Protein AF-A0A3B9TXI1-F1 (afdb_monomer_lite)

Secondary structure (DSSP, 8-state):
--GGGG-BHHHHHHHHHHHHHHHHHHHHHHHHHHTTSSSSBTTBSS--HHHHHHHHHHHHHTTT-TTTTTT-HHHHHHHHHHHTSHHHHHHHHHSPEEE-TBT--EEEETTEEEESSPPP-

Radius of gyration: 15.9 Å; chains: 1; bounding box: 43×33×34 Å

Sequence (121 aa):
A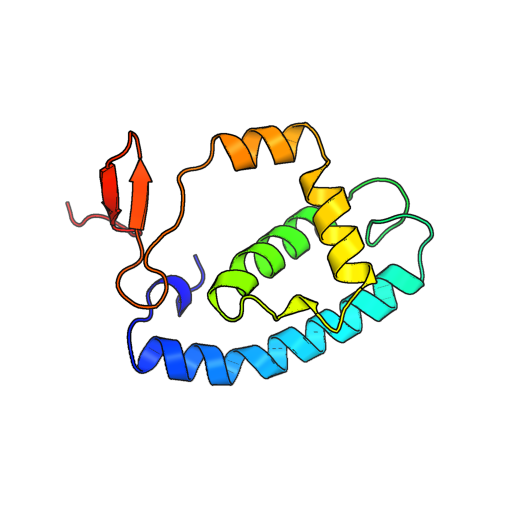TAQGFHTGDQFAASREACLPVLHARFADFELLLARHGGPFFLGSDPCYCDFGAFHHIDLAHFMDEAILEDYPRLRDFMAAMHGLPGLATYLAERPELTGVGVGPKLVIDGRPVPTGIMAD

Foldseek 3Di:
DPPLQAAADPRVVVVLVVCLVVVLVVLVVQLVQLVVEDPLESNYNDDDPVLVVVLVVVVVCCLSPVCSCVVRVSVVSNNVVQCPDPVSVVCVVPFFDWDQGRHFTFTQDPNDTHGPDDDDD

pLDDT: mean 89.91, std 11.96, range [40.44, 98.44]

Structure (mmCIF, N/CA/C/O backbone):
data_AF-A0A3B9TXI1-F1
#
_entry.id   AF-A0A3B9TXI1-F1
#
loop_
_atom_site.group_PDB
_atom_site.id
_atom_site.type_symbol
_atom_site.label_atom_id
_atom_site.label_alt_id
_atom_site.label_comp_id
_atom_site.label_asym_id
_atom_site.label_entity_id
_atom_site.label_seq_id
_atom_site.pdbx_PDB_ins_code
_atom_site.Cartn_x
_atom_site.Cartn_y
_atom_site.Cartn_z
_atom_site.occupancy
_atom_site.B_iso_or_equiv
_atom_site.auth_seq_id
_atom_site.auth_comp_id
_atom_site.auth_asym_id
_atom_site.auth_atom_id
_atom_site.pdbx_PDB_model_num
ATOM 1 N N . ALA A 1 1 ? 16.330 -3.277 -0.008 1.00 40.44 1 ALA A N 1
ATOM 2 C CA . ALA A 1 1 ? 15.695 -3.930 -1.167 1.00 40.44 1 ALA A CA 1
ATOM 3 C C . ALA A 1 1 ? 15.711 -5.431 -0.929 1.00 40.44 1 ALA A C 1
ATOM 5 O O . ALA A 1 1 ? 16.783 -5.977 -0.696 1.00 40.44 1 ALA A O 1
ATOM 6 N N . THR A 1 2 ? 14.553 -6.088 -0.897 1.00 44.47 2 THR A N 1
ATOM 7 C CA . THR A 1 2 ? 14.496 -7.555 -0.921 1.00 44.47 2 THR A CA 1
ATOM 8 C C . THR A 1 2 ? 14.948 -8.038 -2.303 1.00 44.47 2 THR A C 1
ATOM 10 O O . THR A 1 2 ? 14.675 -7.385 -3.309 1.00 44.47 2 THR A O 1
ATOM 13 N N . ALA A 1 3 ? 15.673 -9.158 -2.367 1.00 52.03 3 ALA A N 1
ATOM 14 C CA . ALA A 1 3 ? 16.305 -9.656 -3.597 1.00 52.03 3 ALA A CA 1
ATOM 15 C C . ALA A 1 3 ? 15.320 -9.877 -4.768 1.00 52.03 3 ALA A C 1
ATOM 17 O O . ALA A 1 3 ? 15.702 -9.785 -5.930 1.00 52.03 3 ALA A O 1
ATOM 18 N N . GLN A 1 4 ? 14.037 -10.080 -4.459 1.00 55.25 4 GLN A N 1
ATOM 19 C CA . GLN A 1 4 ? 12.963 -10.302 -5.431 1.00 55.25 4 GLN A CA 1
ATOM 20 C C . GLN A 1 4 ? 12.699 -9.115 -6.356 1.00 55.25 4 GLN A C 1
ATOM 22 O O . GLN A 1 4 ? 12.265 -9.329 -7.484 1.00 55.25 4 GLN A O 1
ATOM 27 N N . GLY A 1 5 ? 12.996 -7.884 -5.923 1.00 59.94 5 GLY A N 1
ATOM 28 C CA . GLY A 1 5 ? 12.777 -6.691 -6.744 1.00 59.94 5 GLY A CA 1
ATOM 29 C C . GLY A 1 5 ? 13.570 -6.687 -8.054 1.00 59.94 5 GLY A C 1
ATOM 30 O O . GLY A 1 5 ? 13.198 -5.960 -8.965 1.00 59.94 5 GLY A O 1
ATOM 31 N N . PHE A 1 6 ? 14.620 -7.512 -8.160 1.00 65.56 6 PHE A N 1
ATOM 32 C CA . PHE A 1 6 ? 15.503 -7.623 -9.326 1.00 65.56 6 PHE A CA 1
ATOM 33 C C . PHE A 1 6 ? 15.243 -8.862 -10.187 1.00 65.56 6 PHE A C 1
ATOM 35 O O . PHE A 1 6 ? 15.880 -9.016 -11.228 1.00 65.56 6 PHE A O 1
ATOM 42 N N . HIS A 1 7 ? 14.352 -9.764 -9.765 1.00 81.06 7 HIS A N 1
ATOM 43 C CA . HIS A 1 7 ? 14.032 -10.944 -10.559 1.00 81.06 7 HIS A CA 1
ATOM 44 C C . HIS A 1 7 ? 13.255 -10.539 -11.813 1.00 81.06 7 HIS A C 1
ATOM 46 O O . HIS A 1 7 ? 12.397 -9.654 -11.775 1.00 81.06 7 HIS A O 1
ATOM 52 N N . THR A 1 8 ? 13.548 -11.207 -12.925 1.00 84.06 8 THR A N 1
ATOM 53 C CA . THR A 1 8 ? 12.917 -10.953 -14.222 1.00 84.06 8 THR A CA 1
ATOM 54 C C . THR A 1 8 ? 12.491 -12.262 -14.881 1.00 84.06 8 THR A C 1
ATOM 56 O O . THR A 1 8 ? 13.015 -13.331 -14.550 1.00 84.06 8 THR A O 1
ATOM 59 N N . GLY A 1 9 ? 11.508 -12.197 -15.784 1.00 88.94 9 GLY A N 1
ATOM 60 C CA . GLY A 1 9 ? 11.022 -13.358 -16.540 1.00 88.94 9 GLY A CA 1
ATOM 61 C C . GLY A 1 9 ? 10.626 -14.534 -15.638 1.00 88.94 9 GLY A C 1
ATOM 62 O O . GLY A 1 9 ? 9.920 -14.355 -14.645 1.00 88.94 9 GLY A O 1
ATOM 63 N N . ASP A 1 10 ? 11.121 -15.732 -15.949 1.00 89.75 10 ASP A N 1
ATOM 64 C CA . ASP A 1 10 ? 10.782 -16.968 -15.227 1.00 89.75 10 ASP A CA 1
ATOM 65 C C . ASP A 1 10 ? 11.138 -16.920 -13.733 1.00 89.75 10 ASP A C 1
ATOM 67 O O . ASP A 1 10 ? 10.406 -17.455 -12.901 1.00 89.75 10 ASP A O 1
ATOM 71 N N . GLN A 1 11 ? 12.225 -16.235 -13.356 1.00 87.25 11 GLN A N 1
ATOM 72 C CA . GLN A 1 11 ? 12.597 -16.091 -11.943 1.00 87.25 11 GLN A CA 1
ATOM 73 C C . GLN A 1 11 ? 11.596 -15.222 -11.183 1.00 87.25 11 GLN A C 1
ATOM 75 O O . GLN A 1 11 ? 11.280 -15.504 -10.023 1.00 87.25 11 GLN A O 1
ATOM 80 N N . PHE A 1 12 ? 11.087 -14.173 -11.834 1.00 89.06 12 PHE A N 1
ATOM 81 C CA . PHE A 1 12 ? 10.033 -13.343 -11.267 1.00 89.06 12 PHE A CA 1
ATOM 82 C C . PHE A 1 12 ? 8.740 -14.140 -11.124 1.00 89.06 12 PHE A C 1
ATOM 84 O O . PHE A 1 12 ? 8.153 -14.136 -10.046 1.00 89.06 12 PHE A O 1
ATOM 91 N N . ALA A 1 13 ? 8.343 -14.883 -12.162 1.00 89.50 13 ALA A N 1
ATOM 92 C CA . ALA A 1 13 ? 7.147 -15.719 -12.136 1.00 89.50 13 ALA A CA 1
ATOM 93 C C . ALA A 1 13 ? 7.197 -16.761 -11.004 1.00 89.50 13 ALA A C 1
ATOM 95 O O . ALA A 1 13 ? 6.266 -16.841 -10.204 1.00 89.50 13 ALA A O 1
ATOM 96 N N . ALA A 1 14 ? 8.314 -17.479 -10.861 1.00 91.38 14 ALA A N 1
ATOM 97 C CA . ALA A 1 14 ? 8.501 -18.456 -9.789 1.00 91.38 14 ALA A CA 1
ATOM 98 C C . ALA A 1 14 ? 8.513 -17.805 -8.394 1.00 91.38 14 ALA A C 1
ATOM 100 O O . ALA A 1 14 ? 7.931 -18.330 -7.446 1.00 91.38 14 ALA A O 1
ATOM 101 N N . SER A 1 15 ? 9.143 -16.632 -8.259 1.00 88.31 15 SER A N 1
ATOM 102 C CA . SER A 1 15 ? 9.143 -15.883 -6.994 1.00 88.31 15 SER A CA 1
ATOM 103 C C . SER A 1 15 ? 7.748 -15.395 -6.626 1.00 88.31 15 SER A C 1
ATOM 105 O O . SER A 1 15 ? 7.357 -15.479 -5.466 1.00 88.31 15 SER A O 1
ATOM 107 N N . ARG A 1 16 ? 6.990 -14.913 -7.615 1.00 91.06 16 ARG A N 1
ATOM 108 C CA . ARG A 1 16 ? 5.593 -14.514 -7.467 1.00 91.06 16 ARG A CA 1
ATOM 109 C C . ARG A 1 16 ? 4.750 -15.687 -6.984 1.00 91.06 16 ARG A C 1
ATOM 111 O O . ARG A 1 16 ? 4.090 -15.561 -5.958 1.00 91.06 16 ARG A O 1
ATOM 118 N N . GLU A 1 17 ? 4.824 -16.826 -7.666 1.00 92.94 17 GLU A N 1
ATOM 119 C CA . GLU A 1 17 ? 4.080 -18.039 -7.309 1.00 92.94 17 GLU A CA 1
ATOM 120 C C . GLU A 1 17 ? 4.409 -18.528 -5.891 1.00 92.94 17 GLU A C 1
ATOM 122 O O . GLU A 1 17 ? 3.506 -18.845 -5.121 1.00 92.94 17 GLU A O 1
ATOM 127 N N . ALA A 1 18 ? 5.686 -18.511 -5.502 1.00 92.25 18 ALA A N 1
ATOM 128 C CA . ALA A 1 18 ? 6.106 -18.922 -4.164 1.00 92.25 18 ALA A CA 1
ATOM 129 C C . ALA A 1 18 ? 5.671 -17.938 -3.061 1.00 92.25 18 ALA A C 1
ATOM 131 O O . ALA A 1 18 ? 5.378 -18.348 -1.936 1.00 92.25 18 ALA A O 1
ATOM 132 N N . CYS A 1 19 ? 5.646 -16.636 -3.355 1.00 90.94 19 CYS A N 1
ATOM 133 C CA . CYS A 1 19 ? 5.337 -15.603 -2.367 1.00 90.94 19 CYS A CA 1
ATOM 134 C C . CYS A 1 19 ? 3.845 -15.370 -2.159 1.00 90.94 19 CYS A C 1
ATOM 136 O O . CYS A 1 19 ? 3.458 -15.074 -1.030 1.00 90.94 19 CYS A O 1
ATOM 138 N N . LEU A 1 20 ? 3.017 -15.494 -3.200 1.00 93.88 20 LEU A N 1
ATOM 139 C CA . LEU A 1 20 ? 1.591 -15.165 -3.112 1.00 93.88 20 LEU A CA 1
ATOM 140 C C . LEU A 1 20 ? 0.877 -15.895 -1.960 1.00 93.88 20 LEU A C 1
ATOM 142 O O . LEU A 1 20 ? 0.257 -15.212 -1.145 1.00 93.88 20 LEU A O 1
ATOM 146 N N . PRO A 1 21 ? 1.014 -17.224 -1.772 1.00 95.25 21 PRO A N 1
ATOM 147 C CA . PRO A 1 21 ? 0.366 -17.910 -0.652 1.00 95.25 21 PRO A CA 1
ATOM 148 C C . PRO A 1 21 ? 0.819 -17.394 0.721 1.00 95.25 21 PRO A C 1
ATOM 150 O O . PRO A 1 21 ? 0.020 -17.302 1.653 1.00 95.25 21 PRO A O 1
ATOM 153 N N . VAL A 1 22 ? 2.099 -17.030 0.850 1.00 94.88 22 VAL A N 1
ATOM 154 C CA . VAL A 1 22 ? 2.655 -16.478 2.093 1.00 94.88 22 VAL A CA 1
ATOM 155 C C . VAL A 1 22 ? 2.083 -15.087 2.363 1.00 94.88 22 VAL A C 1
ATOM 157 O O . VAL A 1 22 ? 1.725 -14.796 3.503 1.00 94.88 22 VAL A O 1
ATOM 160 N N . LEU A 1 23 ? 1.964 -14.246 1.332 1.00 94.69 23 LEU A N 1
ATOM 161 C CA . LEU A 1 23 ? 1.356 -12.918 1.436 1.00 94.69 23 LEU A CA 1
ATOM 162 C C . LEU A 1 23 ? -0.117 -13.018 1.838 1.00 94.69 23 LEU A C 1
ATOM 164 O O . LEU A 1 23 ? -0.507 -12.401 2.825 1.00 94.69 23 LEU A O 1
ATOM 168 N N . HIS A 1 24 ? -0.898 -13.867 1.167 1.00 96.94 24 HIS A N 1
ATOM 169 C CA . HIS A 1 24 ? -2.308 -14.086 1.497 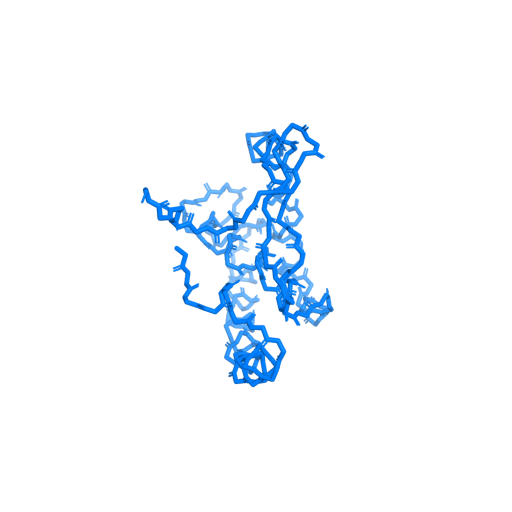1.00 96.94 24 HIS A CA 1
ATOM 170 C C . HIS A 1 24 ? -2.510 -14.561 2.943 1.00 96.94 24 HIS A C 1
ATOM 172 O O . HIS A 1 24 ? -3.404 -14.072 3.635 1.00 96.94 24 HIS A O 1
ATOM 178 N N . ALA A 1 25 ? -1.656 -15.460 3.445 1.00 97.06 25 ALA A N 1
ATOM 179 C CA . ALA A 1 25 ? -1.707 -15.875 4.847 1.00 97.06 25 ALA A CA 1
ATOM 180 C C . ALA A 1 25 ? -1.472 -14.694 5.810 1.00 97.06 25 ALA A C 1
ATOM 182 O O . ALA A 1 25 ? -2.182 -14.554 6.802 1.00 97.06 25 ALA A O 1
ATOM 183 N N . ARG A 1 26 ? -0.518 -13.804 5.502 1.00 96.19 26 ARG A N 1
ATOM 184 C CA . ARG A 1 26 ? -0.245 -12.612 6.326 1.00 96.19 26 ARG A CA 1
ATOM 185 C C . ARG A 1 26 ? -1.342 -11.559 6.222 1.00 96.19 26 ARG A C 1
ATOM 187 O O . ARG A 1 26 ? -1.655 -10.924 7.222 1.00 96.19 26 ARG A O 1
ATOM 194 N N . PHE A 1 27 ? -1.943 -11.389 5.050 1.00 97.44 27 PHE A N 1
ATOM 195 C CA . PHE A 1 27 ? -3.056 -10.460 4.860 1.00 97.44 27 PHE A CA 1
ATOM 196 C C . PHE A 1 27 ? -4.297 -10.919 5.624 1.00 97.44 27 PHE A C 1
ATOM 198 O O . PHE A 1 27 ? -4.953 -10.096 6.255 1.00 97.44 27 PHE A O 1
ATOM 205 N N . ALA A 1 28 ? -4.556 -12.228 5.686 1.00 97.81 28 ALA A N 1
ATOM 206 C CA . ALA A 1 28 ? -5.606 -12.775 6.541 1.00 97.81 28 ALA A CA 1
ATOM 207 C C . ALA A 1 28 ? -5.360 -12.481 8.038 1.00 97.81 28 ALA A C 1
ATOM 209 O O . ALA A 1 28 ? -6.288 -12.090 8.750 1.00 97.81 28 ALA A O 1
ATOM 210 N N . ASP A 1 29 ? -4.114 -12.608 8.511 1.00 97.06 29 ASP A N 1
ATOM 211 C CA . ASP A 1 29 ? -3.747 -12.239 9.887 1.00 97.06 29 ASP A CA 1
ATOM 212 C C . ASP A 1 29 ? -3.946 -10.735 10.145 1.00 97.06 29 ASP A C 1
ATOM 214 O O . ASP A 1 29 ? -4.467 -10.344 11.195 1.00 97.06 29 ASP A O 1
ATOM 218 N N . PHE A 1 30 ? -3.564 -9.884 9.186 1.00 97.25 30 PHE A N 1
ATOM 219 C CA . PHE A 1 30 ? -3.769 -8.438 9.266 1.00 97.25 30 PHE A CA 1
ATOM 220 C C . PHE A 1 30 ? -5.247 -8.058 9.288 1.00 97.25 30 PHE A C 1
ATOM 222 O O . PHE A 1 30 ? -5.619 -7.216 10.104 1.00 97.25 30 PHE A O 1
ATOM 229 N N . GLU A 1 31 ? -6.106 -8.728 8.519 1.00 97.06 31 GLU A N 1
ATOM 230 C CA . GLU A 1 31 ? -7.551 -8.492 8.604 1.00 97.06 31 GLU A CA 1
ATOM 231 C C . GLU A 1 31 ? -8.140 -8.816 9.953 1.00 97.06 31 GLU A C 1
ATOM 233 O O . GLU A 1 31 ? -8.966 -8.061 10.480 1.00 97.06 31 GLU A O 1
ATOM 238 N N . LEU A 1 32 ? -7.699 -9.922 10.542 1.00 96.38 32 LEU A N 1
ATOM 239 C CA . LEU A 1 32 ? -8.131 -10.272 11.878 1.00 96.38 32 LEU A CA 1
ATOM 240 C C . LEU A 1 32 ? -7.633 -9.251 12.906 1.00 96.38 32 LEU A C 1
ATOM 242 O O . LEU A 1 32 ? -8.354 -8.954 13.857 1.00 96.38 32 LEU A O 1
ATOM 246 N N . LEU A 1 33 ? -6.421 -8.720 12.735 1.00 95.56 33 LEU A N 1
ATOM 247 C CA . LEU A 1 33 ? -5.858 -7.715 13.632 1.00 95.56 33 LEU A CA 1
ATOM 248 C C . LEU A 1 33 ? -6.597 -6.374 13.520 1.00 95.56 33 LEU A C 1
ATOM 250 O O . LEU A 1 33 ? -7.012 -5.834 14.544 1.00 95.56 33 LEU A O 1
ATOM 254 N N . LEU A 1 34 ? -6.841 -5.886 12.302 1.00 96.88 34 LEU A N 1
ATOM 255 C CA . LEU A 1 34 ? -7.600 -4.656 12.044 1.00 96.88 34 LEU A CA 1
ATOM 256 C C . LEU A 1 34 ? -9.037 -4.748 12.573 1.00 96.88 34 LEU A C 1
ATOM 258 O O . LEU A 1 34 ? -9.601 -3.757 13.020 1.00 96.88 34 LEU A O 1
ATOM 262 N N . ALA A 1 35 ? -9.630 -5.944 12.598 1.00 95.69 35 ALA A N 1
ATOM 263 C CA . ALA A 1 35 ? -10.953 -6.149 13.182 1.00 95.69 35 ALA A CA 1
ATOM 264 C C . ALA A 1 35 ? -10.995 -6.033 14.722 1.00 95.69 35 ALA A C 1
ATOM 266 O O . ALA A 1 35 ? -12.082 -5.894 15.284 1.00 95.69 35 ALA A O 1
ATOM 267 N N . ARG A 1 36 ? -9.853 -6.132 15.421 1.00 94.12 36 ARG A N 1
ATOM 268 C CA . ARG A 1 36 ? -9.790 -6.134 16.899 1.00 94.12 36 ARG A CA 1
ATOM 269 C C . ARG A 1 36 ? -9.725 -4.743 17.514 1.00 94.12 36 ARG A C 1
ATOM 271 O O . ARG A 1 36 ? -10.052 -4.596 18.691 1.00 94.12 36 ARG A O 1
ATOM 278 N N . HIS A 1 37 ? -9.289 -3.750 16.751 1.00 87.81 37 HIS A N 1
ATOM 279 C CA . HIS A 1 37 ? -9.106 -2.384 17.222 1.00 87.81 37 HIS A CA 1
ATOM 280 C C . HIS A 1 37 ? -10.142 -1.459 16.574 1.00 87.81 37 HIS A C 1
ATOM 282 O O . HIS A 1 37 ? -10.657 -1.730 15.494 1.00 87.81 37 HIS A O 1
ATOM 288 N N . GLY A 1 38 ? -10.507 -0.380 17.270 1.00 87.00 38 GLY A N 1
ATOM 289 C CA . GLY A 1 38 ? -11.370 0.655 16.705 1.00 87.00 38 GLY A CA 1
ATOM 290 C C . GLY A 1 38 ? -10.533 1.681 15.949 1.00 87.00 38 GLY A C 1
ATOM 291 O O . GLY A 1 38 ? -9.598 2.221 16.530 1.00 87.00 38 GLY A O 1
ATOM 292 N N . GLY A 1 39 ? -10.884 1.962 14.696 1.00 93.19 39 GLY A N 1
ATOM 293 C CA . GLY A 1 39 ? -10.134 2.871 13.824 1.00 93.19 39 GLY A CA 1
ATOM 294 C C . GLY A 1 39 ? -9.513 2.145 12.626 1.00 93.19 39 GLY A C 1
ATOM 295 O O . GLY A 1 39 ? -9.704 0.938 12.485 1.00 93.19 39 GLY A O 1
ATOM 296 N N . PRO A 1 40 ? -8.833 2.873 11.726 1.00 97.06 40 PRO A N 1
ATOM 297 C CA . PRO A 1 40 ? -8.343 2.307 10.474 1.00 97.06 40 PRO A CA 1
ATOM 298 C C . PRO A 1 40 ? -6.930 1.705 10.563 1.00 97.06 40 PRO A C 1
ATOM 300 O O . PRO A 1 40 ? -6.478 1.138 9.575 1.00 97.06 40 PRO A O 1
ATOM 303 N N . PHE A 1 41 ? -6.228 1.829 11.697 1.00 98.06 41 PHE A N 1
ATOM 304 C CA . PHE A 1 41 ? -4.841 1.375 11.876 1.00 98.06 41 PHE A CA 1
ATOM 305 C C . PHE A 1 41 ? -4.740 0.180 12.829 1.00 98.06 41 PHE A C 1
ATOM 307 O O . PHE A 1 41 ? -5.654 -0.094 13.611 1.00 98.06 41 PHE A O 1
ATOM 314 N N . PHE A 1 42 ? -3.603 -0.525 12.818 1.00 97.12 42 PHE A N 1
ATOM 315 C CA . PHE A 1 42 ? -3.435 -1.770 13.577 1.00 97.12 42 PHE A CA 1
ATOM 316 C C . PHE A 1 42 ? -3.598 -1.607 15.088 1.00 97.12 42 PHE A C 1
ATOM 318 O O . PHE A 1 42 ? -3.988 -2.563 15.751 1.00 97.12 42 PHE A O 1
ATOM 325 N N . LEU A 1 43 ? -3.298 -0.426 15.637 1.00 95.94 43 LEU A N 1
ATOM 326 C CA . LEU A 1 43 ? -3.396 -0.142 17.074 1.00 95.94 43 LEU A CA 1
ATOM 327 C C . LEU A 1 43 ? -4.488 0.880 17.426 1.00 95.94 43 LEU A C 1
ATOM 329 O O . LEU A 1 43 ? -4.568 1.308 18.579 1.00 95.94 43 LEU A O 1
ATOM 333 N N . GLY A 1 44 ? -5.353 1.239 16.472 1.00 95.75 44 GLY A N 1
ATOM 334 C CA . GLY A 1 44 ? -6.527 2.071 16.713 1.00 95.75 44 GLY A CA 1
ATOM 335 C C . GLY A 1 44 ? -6.705 3.218 15.716 1.00 95.75 44 GLY A C 1
ATOM 336 O O . GLY A 1 44 ? -6.584 3.037 14.506 1.00 95.75 44 GLY A O 1
ATOM 337 N N . SER A 1 45 ? -7.045 4.402 16.230 1.00 96.25 45 SER A N 1
ATOM 338 C CA . SER A 1 45 ? -7.403 5.571 15.414 1.00 96.25 45 SER A CA 1
ATOM 339 C C . SER A 1 45 ? -6.216 6.340 14.838 1.00 96.25 45 SER A C 1
ATOM 341 O O . SER A 1 45 ? -6.378 6.980 13.803 1.00 96.25 45 SER A O 1
ATOM 343 N N . ASP A 1 46 ? -5.050 6.276 15.483 1.00 96.44 46 ASP A N 1
ATOM 344 C CA . ASP A 1 46 ? -3.842 7.001 15.075 1.00 96.44 46 ASP A CA 1
ATOM 345 C C . ASP A 1 46 ? -2.782 6.033 14.523 1.00 96.44 46 ASP A C 1
ATOM 347 O O . ASP A 1 46 ? -2.635 4.928 15.058 1.00 96.44 46 ASP A O 1
ATOM 351 N N . PRO A 1 47 ? -2.014 6.426 13.488 1.00 97.25 47 PRO A N 1
ATOM 352 C CA . PRO A 1 47 ? -0.993 5.566 12.910 1.00 97.25 47 PRO A CA 1
ATOM 353 C C . PRO A 1 47 ? 0.221 5.419 13.837 1.00 97.25 47 PRO A C 1
ATOM 355 O O . PRO A 1 47 ? 0.708 6.364 14.460 1.00 97.25 47 PRO A O 1
ATOM 358 N N . CYS A 1 48 ? 0.750 4.207 13.863 1.00 95.69 48 CYS A N 1
ATOM 359 C CA . CYS A 1 48 ? 1.912 3.723 14.588 1.00 95.69 48 CYS A CA 1
ATOM 360 C C . CYS A 1 48 ? 3.048 3.400 13.607 1.00 95.69 48 CYS A C 1
ATOM 362 O O . CYS A 1 48 ? 2.835 3.156 12.423 1.00 95.69 48 CYS A O 1
ATOM 364 N N . TYR A 1 49 ? 4.289 3.337 14.101 1.00 95.69 49 TYR A N 1
ATOM 365 C CA . TYR A 1 49 ? 5.452 2.929 13.295 1.00 95.69 49 TYR A CA 1
ATOM 366 C C . TYR A 1 49 ? 5.223 1.614 12.524 1.00 95.69 49 TYR A C 1
ATOM 368 O O . TYR A 1 49 ? 5.617 1.474 11.367 1.00 95.69 49 TYR A O 1
ATOM 376 N N . CYS A 1 50 ? 4.548 0.667 13.174 1.00 95.81 50 CYS A N 1
ATOM 377 C CA . CYS A 1 50 ? 4.160 -0.621 12.623 1.00 95.81 50 CYS A CA 1
ATOM 378 C C . CYS A 1 50 ? 3.317 -0.507 11.342 1.00 95.81 50 CYS A C 1
ATOM 380 O O . CYS A 1 50 ? 3.541 -1.274 10.404 1.00 95.81 50 CYS A O 1
ATOM 382 N N . ASP A 1 51 ? 2.406 0.468 11.278 1.00 98.00 51 ASP A N 1
ATOM 383 C CA . ASP A 1 51 ? 1.529 0.686 10.130 1.00 98.00 51 ASP A CA 1
ATOM 384 C C . ASP A 1 51 ? 2.338 1.075 8.888 1.00 98.00 51 ASP A C 1
ATOM 386 O O . ASP A 1 51 ? 2.107 0.536 7.813 1.00 98.00 51 ASP A O 1
ATOM 390 N N . PHE A 1 52 ? 3.361 1.924 9.023 1.00 97.75 52 PHE A N 1
ATOM 391 C CA . PHE A 1 52 ? 4.229 2.299 7.897 1.00 97.75 52 PHE A CA 1
ATOM 392 C C . PHE A 1 52 ? 5.041 1.117 7.356 1.00 97.75 52 PHE A C 1
ATOM 394 O O . PHE A 1 52 ? 5.206 0.985 6.142 1.00 97.75 52 PHE A O 1
ATOM 401 N N . GLY A 1 53 ? 5.528 0.239 8.240 1.00 96.31 53 GLY A N 1
ATOM 402 C CA . GLY A 1 53 ? 6.226 -0.982 7.833 1.00 96.31 53 GLY A CA 1
ATOM 403 C C . GLY A 1 53 ? 5.313 -1.944 7.071 1.00 96.31 53 GLY A C 1
ATOM 404 O O . GLY A 1 53 ? 5.691 -2.455 6.018 1.00 96.31 53 GLY A O 1
ATOM 405 N N . ALA A 1 54 ? 4.093 -2.151 7.571 1.00 96.31 54 ALA A N 1
ATOM 406 C CA . ALA A 1 54 ? 3.096 -2.975 6.897 1.00 96.31 54 ALA A CA 1
ATOM 407 C C . ALA A 1 54 ? 2.677 -2.364 5.552 1.00 96.31 54 ALA A C 1
ATOM 409 O O . ALA A 1 54 ? 2.737 -3.049 4.533 1.00 96.31 54 ALA A O 1
ATOM 410 N N . PHE A 1 55 ? 2.349 -1.069 5.537 1.00 97.50 55 PHE A N 1
ATOM 411 C CA . PHE A 1 55 ? 2.012 -0.307 4.337 1.00 97.50 55 PHE A CA 1
ATOM 412 C C . PHE A 1 55 ? 3.070 -0.475 3.249 1.00 97.50 55 PHE A C 1
ATOM 414 O O . PHE A 1 55 ? 2.732 -0.821 2.125 1.00 97.50 55 PHE A O 1
ATOM 421 N N . HIS A 1 56 ? 4.354 -0.302 3.581 1.00 94.62 56 HIS A N 1
ATOM 422 C CA . HIS A 1 56 ? 5.439 -0.433 2.610 1.00 94.62 56 HIS A CA 1
ATOM 423 C C . HIS A 1 56 ? 5.454 -1.807 1.925 1.00 94.62 56 HIS A C 1
ATOM 425 O O . HIS A 1 56 ? 5.630 -1.900 0.712 1.00 94.62 56 HIS A O 1
ATOM 431 N N . HIS A 1 57 ? 5.269 -2.881 2.694 1.00 93.44 57 HIS A N 1
ATOM 432 C CA . HIS A 1 57 ? 5.265 -4.231 2.139 1.00 93.44 57 HIS A CA 1
ATOM 433 C C . HIS A 1 57 ? 4.001 -4.536 1.332 1.00 93.44 57 HIS A C 1
ATOM 435 O O . HIS A 1 57 ? 4.097 -5.220 0.315 1.00 93.44 57 HIS A O 1
ATOM 441 N N . ILE A 1 58 ? 2.845 -4.023 1.756 1.00 95.50 58 ILE A N 1
ATOM 442 C CA . ILE A 1 58 ? 1.577 -4.209 1.044 1.00 95.50 58 ILE A CA 1
ATOM 443 C C . ILE A 1 58 ? 1.571 -3.406 -0.268 1.00 95.50 58 ILE A C 1
ATOM 445 O O . ILE A 1 58 ? 1.212 -3.958 -1.302 1.00 95.50 58 ILE A O 1
ATOM 449 N N . ASP A 1 59 ? 2.055 -2.159 -0.257 1.00 93.56 59 ASP A N 1
ATOM 450 C CA . ASP A 1 59 ? 2.202 -1.299 -1.446 1.00 93.56 59 ASP A CA 1
ATOM 451 C C . ASP A 1 59 ? 3.045 -1.991 -2.531 1.00 93.56 59 ASP A C 1
ATOM 453 O O . ASP A 1 59 ? 2.666 -2.051 -3.698 1.00 93.56 59 ASP A O 1
ATOM 457 N N . LEU A 1 60 ? 4.158 -2.621 -2.136 1.00 91.06 60 LEU A N 1
ATOM 458 C CA . LEU A 1 60 ? 5.003 -3.384 -3.059 1.00 91.06 60 LEU A CA 1
ATOM 459 C C . LEU A 1 60 ? 4.350 -4.675 -3.573 1.00 91.06 60 LEU A C 1
ATOM 461 O O . LEU A 1 60 ? 4.695 -5.142 -4.659 1.00 91.06 60 LEU A O 1
ATOM 465 N N . ALA A 1 61 ? 3.427 -5.267 -2.816 1.00 92.75 61 ALA A N 1
ATOM 466 C CA . ALA A 1 61 ? 2.778 -6.511 -3.206 1.00 92.75 61 ALA A CA 1
ATOM 467 C C . ALA A 1 61 ? 1.864 -6.340 -4.434 1.00 92.75 61 ALA A C 1
ATOM 469 O O . ALA A 1 61 ? 1.670 -7.303 -5.174 1.00 92.75 61 ALA A O 1
ATOM 470 N N . HIS A 1 62 ? 1.397 -5.119 -4.725 1.00 90.00 62 HIS A N 1
ATOM 471 C CA . HIS A 1 62 ? 0.640 -4.817 -5.947 1.00 90.00 62 HIS A CA 1
ATOM 472 C C . HIS A 1 62 ? 1.429 -5.076 -7.235 1.00 90.00 62 HIS A C 1
ATOM 474 O O . HIS A 1 62 ? 0.842 -5.445 -8.246 1.00 90.00 62 HIS A O 1
ATOM 480 N N . PHE A 1 63 ? 2.762 -4.962 -7.205 1.00 88.50 63 PHE A N 1
ATOM 481 C CA . PHE A 1 63 ? 3.590 -5.337 -8.357 1.00 88.50 63 PHE A CA 1
ATOM 482 C C . PHE A 1 63 ? 3.618 -6.851 -8.599 1.00 88.50 63 PHE A C 1
ATOM 484 O O . PHE A 1 63 ? 4.008 -7.297 -9.677 1.00 88.50 63 PHE A O 1
ATOM 491 N N . MET A 1 64 ? 3.256 -7.650 -7.593 1.00 89.25 64 MET A N 1
ATOM 492 C CA . MET A 1 64 ? 3.134 -9.099 -7.720 1.00 89.25 64 MET A CA 1
ATOM 493 C C . MET A 1 64 ? 1.735 -9.461 -8.202 1.00 89.25 64 MET A C 1
ATOM 495 O O . MET A 1 64 ? 1.604 -10.295 -9.087 1.00 89.25 64 MET A O 1
ATOM 499 N N . ASP A 1 65 ? 0.692 -8.846 -7.661 1.00 91.19 65 ASP A N 1
ATOM 500 C CA . ASP A 1 65 ? -0.681 -9.058 -8.108 1.00 91.19 65 ASP A CA 1
ATOM 501 C C . ASP A 1 65 ? -1.513 -7.797 -7.844 1.00 91.19 65 ASP A C 1
ATOM 503 O O . ASP A 1 65 ? -1.654 -7.353 -6.705 1.00 91.19 65 ASP A O 1
ATOM 507 N N . GLU A 1 66 ? -2.051 -7.193 -8.904 1.00 91.00 66 GLU A N 1
ATOM 508 C CA . GLU A 1 66 ? -2.839 -5.962 -8.798 1.00 91.00 66 GLU A CA 1
ATOM 509 C C . GLU A 1 66 ? -4.123 -6.178 -7.978 1.00 91.00 66 GLU A C 1
ATOM 511 O O . GLU A 1 66 ? -4.555 -5.274 -7.260 1.00 91.00 66 GLU A O 1
ATOM 516 N N . ALA A 1 67 ? -4.680 -7.393 -8.013 1.00 94.94 67 ALA A N 1
ATOM 517 C CA . ALA A 1 67 ? -5.903 -7.789 -7.319 1.00 94.94 67 ALA A CA 1
ATOM 518 C C . ALA A 1 67 ? -5.647 -8.361 -5.911 1.00 94.94 67 ALA A C 1
ATOM 520 O O . ALA A 1 67 ? -6.576 -8.824 -5.250 1.00 94.94 67 ALA A O 1
ATOM 521 N N . ILE A 1 68 ? -4.408 -8.305 -5.399 1.00 95.38 68 ILE A N 1
ATOM 522 C CA . ILE A 1 68 ? -4.004 -9.011 -4.166 1.00 95.38 68 ILE A CA 1
ATOM 523 C C . ILE A 1 68 ? -4.802 -8.626 -2.908 1.00 95.38 68 ILE A C 1
ATOM 525 O O . ILE A 1 68 ? -4.788 -9.354 -1.916 1.00 95.38 68 ILE A O 1
ATOM 529 N N . LEU A 1 69 ? -5.488 -7.479 -2.931 1.00 97.12 69 LEU A N 1
ATOM 530 C CA . LEU A 1 69 ? -6.280 -6.969 -1.813 1.00 97.12 69 LEU A CA 1
ATOM 531 C C . LEU A 1 69 ? -7.797 -7.171 -1.955 1.00 97.12 69 LEU A 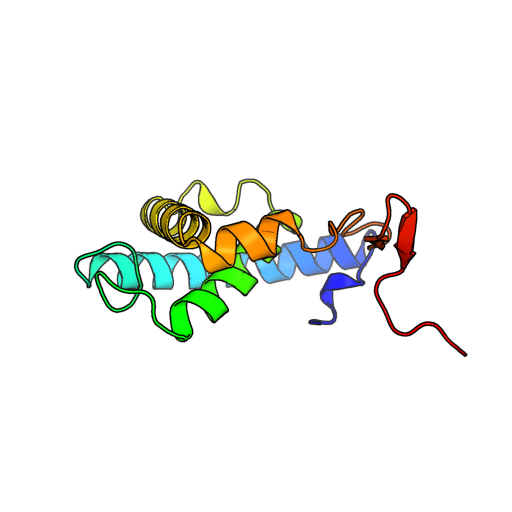C 1
ATOM 533 O O . LEU A 1 69 ? -8.527 -6.767 -1.051 1.00 97.12 69 LEU A O 1
ATOM 537 N N . GLU A 1 70 ? -8.298 -7.754 -3.049 1.00 96.25 70 GLU A N 1
ATOM 538 C CA . GLU A 1 70 ? -9.746 -7.841 -3.319 1.00 96.25 70 GLU A CA 1
ATOM 539 C C . GLU A 1 70 ? -10.532 -8.534 -2.194 1.00 96.25 70 GLU A C 1
ATOM 541 O O . GLU A 1 70 ? -11.594 -8.044 -1.801 1.00 96.25 70 GLU A O 1
ATOM 546 N N . ASP A 1 71 ? -9.961 -9.589 -1.610 1.00 96.81 71 ASP A N 1
ATOM 547 C CA . ASP A 1 71 ? -10.570 -10.379 -0.533 1.00 96.81 71 ASP A CA 1
ATOM 548 C C . ASP A 1 71 ? -10.392 -9.775 0.878 1.00 96.81 71 ASP A C 1
ATOM 550 O O . ASP A 1 71 ? -10.898 -10.327 1.858 1.00 96.81 71 ASP A O 1
ATOM 554 N N . TYR A 1 72 ? -9.687 -8.644 1.008 1.00 97.75 72 TYR A N 1
ATOM 555 C CA . TYR A 1 72 ? -9.276 -8.058 2.293 1.00 97.75 72 TYR A CA 1
ATOM 556 C C . TYR A 1 72 ? -9.790 -6.612 2.448 1.00 97.75 72 TYR A C 1
ATOM 558 O O . TYR A 1 72 ? -9.023 -5.650 2.324 1.00 97.75 72 TYR A O 1
ATOM 566 N N . PRO A 1 73 ? -11.104 -6.410 2.680 1.00 97.31 73 PRO A N 1
ATOM 567 C CA . PRO A 1 73 ? -11.716 -5.082 2.687 1.00 97.31 73 PRO A CA 1
ATOM 568 C C . PRO A 1 73 ? -11.181 -4.137 3.774 1.00 97.31 73 PRO A C 1
ATOM 570 O O . PRO A 1 73 ? -11.006 -2.955 3.496 1.00 97.31 73 PRO A O 1
ATOM 573 N N . ARG A 1 74 ? -10.876 -4.613 4.986 1.00 97.56 74 ARG A N 1
ATOM 574 C CA . ARG A 1 74 ? -10.308 -3.754 6.040 1.00 97.56 74 ARG A CA 1
ATOM 575 C C . ARG A 1 74 ? -8.861 -3.396 5.724 1.00 97.56 74 ARG A C 1
ATOM 577 O O . ARG A 1 74 ? -8.443 -2.290 6.038 1.00 97.56 74 ARG A O 1
ATOM 584 N N . LEU A 1 75 ? -8.117 -4.277 5.058 1.00 97.69 75 LEU A N 1
ATOM 585 C CA . LEU A 1 75 ? -6.747 -4.009 4.632 1.00 97.69 75 LEU A CA 1
ATOM 586 C C . LEU A 1 75 ? -6.741 -2.957 3.524 1.00 97.69 75 LEU A C 1
ATOM 588 O O . LEU A 1 75 ? -5.880 -2.082 3.506 1.00 97.69 75 LEU A O 1
ATOM 592 N N . ARG A 1 76 ? -7.741 -2.986 2.636 1.00 97.94 76 ARG A N 1
ATOM 593 C CA . ARG A 1 76 ? -7.985 -1.911 1.665 1.00 97.94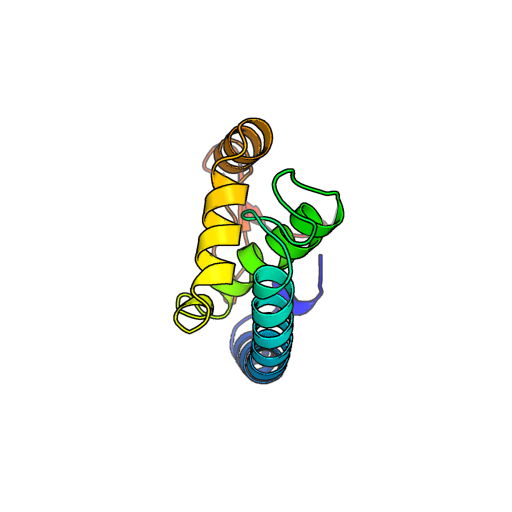 76 ARG A CA 1
ATOM 594 C C . ARG A 1 76 ? -8.310 -0.588 2.356 1.00 97.94 76 ARG A C 1
ATOM 596 O O . ARG A 1 76 ? -7.740 0.432 1.973 1.00 97.94 76 ARG A O 1
ATOM 603 N N . ASP A 1 77 ? -9.167 -0.601 3.376 1.00 97.81 77 ASP A N 1
ATOM 604 C CA . ASP A 1 77 ? -9.484 0.596 4.165 1.00 97.81 77 ASP A CA 1
ATOM 605 C C . ASP A 1 77 ? -8.241 1.133 4.897 1.00 97.81 77 ASP A C 1
ATOM 607 O O . ASP A 1 77 ? -7.988 2.338 4.890 1.00 97.81 77 ASP A O 1
ATOM 611 N N . PHE A 1 78 ? -7.414 0.244 5.454 1.00 98.44 78 PHE A N 1
ATOM 612 C CA . PHE A 1 78 ? -6.115 0.565 6.044 1.00 98.44 78 PHE A CA 1
ATOM 613 C C . PHE A 1 78 ? -5.179 1.232 5.024 1.00 98.44 78 PHE A C 1
ATOM 615 O O . PHE A 1 78 ? -4.636 2.304 5.295 1.00 98.44 78 PHE A O 1
ATOM 622 N N . MET A 1 79 ? -5.023 0.652 3.827 1.00 98.12 79 MET A N 1
ATOM 623 C CA . MET A 1 79 ? -4.189 1.228 2.763 1.00 98.12 79 MET A CA 1
ATOM 624 C C . MET A 1 79 ? -4.706 2.604 2.327 1.00 98.12 79 MET A C 1
ATOM 626 O O . MET A 1 79 ? -3.914 3.527 2.133 1.00 98.12 79 MET A O 1
ATOM 630 N N . ALA A 1 80 ? -6.028 2.777 2.230 1.00 98.06 80 ALA A N 1
ATOM 631 C CA . ALA A 1 80 ? -6.645 4.065 1.928 1.00 98.06 80 ALA A CA 1
ATOM 632 C C . ALA A 1 80 ? -6.388 5.104 3.034 1.00 98.06 80 ALA A C 1
ATOM 634 O O . ALA A 1 80 ? -6.054 6.251 2.732 1.00 98.06 80 ALA A O 1
ATOM 635 N N . ALA A 1 81 ? -6.486 4.710 4.306 1.00 98.19 81 ALA A N 1
ATOM 636 C CA . ALA A 1 81 ? -6.186 5.584 5.437 1.00 98.19 81 ALA A CA 1
ATOM 637 C C . ALA A 1 81 ? -4.710 6.002 5.463 1.00 98.19 81 ALA A C 1
ATOM 639 O O . ALA A 1 81 ? -4.416 7.180 5.664 1.00 98.19 81 ALA A O 1
ATOM 640 N N . MET A 1 82 ? -3.790 5.071 5.189 1.00 98.38 82 MET A N 1
ATOM 641 C CA . MET A 1 82 ? -2.361 5.361 5.054 1.00 98.38 82 MET A CA 1
ATOM 642 C C . MET A 1 82 ? -2.098 6.352 3.914 1.00 98.38 82 MET A C 1
ATOM 644 O O . MET A 1 82 ? -1.462 7.381 4.143 1.00 98.38 82 MET A O 1
ATOM 648 N N . HIS A 1 83 ? -2.642 6.112 2.714 1.00 97.31 83 HIS A N 1
ATOM 649 C CA . HIS A 1 83 ? -2.544 7.046 1.584 1.00 97.31 83 HIS A CA 1
ATOM 650 C C . HIS A 1 83 ? -3.104 8.441 1.897 1.00 97.31 83 HIS A C 1
ATOM 652 O O . HIS A 1 83 ? -2.618 9.429 1.351 1.00 97.31 83 HIS A O 1
ATOM 658 N N . GLY A 1 84 ? -4.103 8.536 2.778 1.00 97.38 84 GLY A N 1
ATOM 659 C CA . GLY A 1 84 ? -4.702 9.800 3.207 1.00 97.38 84 GLY A CA 1
ATOM 660 C C . GLY A 1 84 ? -3.864 10.613 4.201 1.00 97.38 84 GLY A C 1
ATOM 661 O O . GLY A 1 84 ? -4.200 11.770 4.463 1.00 97.38 84 GLY A O 1
ATOM 662 N N . LEU A 1 85 ? -2.784 10.058 4.764 1.00 98.00 85 LEU A N 1
ATOM 663 C CA . LEU A 1 85 ? -1.921 10.788 5.694 1.00 98.00 85 LEU A CA 1
ATOM 664 C C . LEU A 1 85 ? -1.155 11.891 4.945 1.00 98.00 85 LEU A C 1
ATOM 666 O O . LEU A 1 85 ? -0.398 11.561 4.033 1.00 98.00 85 LEU A O 1
ATOM 670 N N . PRO A 1 86 ? -1.241 13.179 5.345 1.00 97.06 86 PRO A N 1
ATOM 671 C CA . PRO A 1 86 ? -0.658 14.280 4.573 1.00 97.06 86 PRO A CA 1
ATOM 672 C C . PRO A 1 86 ? 0.830 14.103 4.248 1.00 97.06 86 PRO A C 1
ATOM 674 O O . PRO A 1 86 ? 1.243 14.295 3.111 1.00 97.06 86 PRO A O 1
ATOM 677 N N . GLY A 1 87 ? 1.635 13.682 5.230 1.00 95.56 87 GLY A N 1
ATOM 678 C CA . GLY A 1 87 ? 3.069 13.463 5.022 1.00 95.56 87 GLY A CA 1
ATOM 679 C C . GLY A 1 87 ? 3.376 12.285 4.093 1.00 95.56 87 GLY A C 1
ATOM 680 O O . GLY A 1 87 ? 4.299 12.372 3.286 1.00 95.56 87 GLY A O 1
ATOM 681 N N . LEU A 1 88 ? 2.591 11.203 4.173 1.00 96.75 88 LEU A N 1
ATOM 682 C CA . LEU A 1 88 ? 2.770 10.053 3.290 1.00 96.75 88 LEU A CA 1
ATOM 683 C C . LEU A 1 88 ? 2.296 10.381 1.873 1.00 96.75 88 LEU A C 1
ATOM 685 O O . LEU A 1 88 ? 3.003 10.067 0.925 1.00 96.75 88 LEU A O 1
ATOM 689 N N . ALA A 1 89 ? 1.164 11.070 1.725 1.00 96.56 89 ALA A N 1
ATOM 690 C CA . ALA A 1 89 ? 0.651 11.525 0.439 1.00 96.56 89 ALA A CA 1
ATOM 691 C C . ALA A 1 89 ? 1.672 12.400 -0.305 1.00 96.56 89 ALA A C 1
ATOM 693 O O . ALA A 1 89 ? 1.958 12.140 -1.473 1.00 96.56 89 ALA A O 1
ATOM 694 N N . THR A 1 90 ? 2.277 13.379 0.380 1.00 97.44 90 THR A N 1
ATOM 695 C CA . THR A 1 90 ? 3.356 14.199 -0.192 1.00 97.44 90 THR A CA 1
ATOM 696 C C . THR A 1 90 ? 4.539 13.335 -0.622 1.00 97.44 90 THR A C 1
ATOM 698 O O . THR A 1 90 ? 4.977 13.424 -1.765 1.00 97.44 90 THR A O 1
ATOM 701 N N . TYR A 1 91 ? 5.013 12.437 0.248 1.00 95.44 91 TYR A N 1
ATOM 702 C CA . TYR A 1 91 ? 6.116 11.532 -0.086 1.00 95.44 91 TYR A CA 1
ATOM 703 C C . TYR A 1 91 ? 5.813 10.657 -1.312 1.00 95.44 91 TYR A C 1
ATOM 705 O O . TYR A 1 91 ? 6.661 10.507 -2.187 1.00 95.44 91 TYR A O 1
ATOM 713 N N . LEU A 1 92 ? 4.612 10.082 -1.397 1.00 94.06 92 LEU A N 1
ATOM 714 C CA . LEU A 1 92 ? 4.207 9.218 -2.506 1.00 94.06 92 LEU A CA 1
ATOM 715 C C . LEU A 1 92 ? 4.063 9.987 -3.825 1.00 94.06 92 LEU A C 1
ATOM 717 O O . LEU A 1 92 ? 4.330 9.413 -4.876 1.00 94.06 92 LEU A O 1
ATOM 721 N N . ALA A 1 93 ? 3.668 11.262 -3.775 1.00 93.50 93 ALA A N 1
ATOM 722 C CA . ALA A 1 93 ? 3.583 12.126 -4.950 1.00 93.50 93 ALA A CA 1
ATOM 723 C C . ALA A 1 93 ? 4.964 12.559 -5.474 1.00 93.50 93 ALA A C 1
ATOM 725 O O . ALA A 1 93 ? 5.123 12.790 -6.670 1.00 93.50 93 ALA A O 1
ATOM 726 N N . GLU A 1 94 ? 5.952 12.678 -4.586 1.00 93.81 94 GLU A N 1
ATOM 727 C CA . GLU A 1 94 ? 7.304 13.136 -4.924 1.00 93.81 94 GLU A CA 1
ATOM 728 C C . GLU A 1 94 ? 8.287 11.988 -5.197 1.00 93.81 94 GLU A C 1
ATOM 730 O O . GLU A 1 94 ? 9.309 12.198 -5.856 1.00 93.81 94 GLU A O 1
ATOM 735 N N . ARG A 1 95 ? 8.023 10.774 -4.687 1.00 91.00 95 ARG A N 1
ATOM 736 C CA . ARG A 1 95 ? 8.952 9.646 -4.845 1.00 91.00 95 ARG A CA 1
ATOM 737 C C . ARG A 1 95 ? 9.087 9.250 -6.325 1.00 91.00 95 ARG A C 1
ATOM 739 O O . ARG A 1 95 ? 8.083 9.202 -7.034 1.00 91.00 95 ARG A O 1
ATOM 746 N N . PRO A 1 96 ? 10.297 8.878 -6.784 1.00 92.50 96 PRO A N 1
ATOM 747 C CA . PRO A 1 96 ? 10.484 8.308 -8.114 1.00 92.50 96 PRO A CA 1
ATOM 748 C C . PRO A 1 96 ? 9.585 7.092 -8.350 1.00 92.50 96 PRO A C 1
ATOM 750 O O . PRO A 1 96 ? 9.505 6.193 -7.509 1.00 92.50 96 PRO A O 1
ATOM 753 N N . GLU A 1 97 ? 8.943 7.048 -9.514 1.00 91.25 97 GLU A N 1
ATOM 754 C CA . GLU A 1 97 ? 8.077 5.935 -9.897 1.00 91.25 97 GLU A CA 1
ATOM 755 C C . GLU A 1 97 ? 8.911 4.676 -10.162 1.00 91.25 97 GLU A C 1
ATOM 757 O O . GLU A 1 97 ? 9.883 4.715 -10.922 1.00 91.25 97 GLU A O 1
ATOM 762 N N . LEU A 1 98 ? 8.523 3.552 -9.552 1.00 90.31 98 LEU A N 1
ATOM 763 C CA . LEU A 1 98 ? 9.097 2.241 -9.837 1.00 90.31 98 LEU A CA 1
ATOM 764 C C . LEU A 1 98 ? 8.336 1.592 -10.998 1.00 90.31 98 LEU A C 1
ATOM 766 O O . LEU A 1 98 ? 7.148 1.307 -10.889 1.00 90.31 98 LEU A O 1
ATOM 770 N N . THR A 1 99 ? 9.040 1.315 -12.092 1.00 90.06 99 THR A N 1
ATOM 771 C CA . THR A 1 99 ? 8.473 0.746 -13.323 1.00 90.06 99 THR A CA 1
ATOM 772 C C . THR A 1 99 ? 9.235 -0.502 -13.757 1.00 90.06 99 THR A C 1
ATOM 774 O O . THR A 1 99 ? 10.376 -0.723 -13.351 1.00 90.06 99 THR A O 1
ATOM 777 N N . GLY A 1 100 ? 8.617 -1.336 -14.599 1.00 87.62 100 GLY A N 1
ATOM 778 C CA . GLY A 1 100 ? 9.287 -2.492 -15.208 1.00 87.62 100 GLY A CA 1
ATOM 779 C C . GLY A 1 100 ? 9.605 -3.639 -14.244 1.00 87.62 100 GLY A C 1
ATOM 780 O O . GLY A 1 100 ? 10.476 -4.456 -14.547 1.00 87.62 100 GLY A O 1
ATOM 781 N N . VAL A 1 101 ? 8.933 -3.721 -13.092 1.00 87.56 101 VAL A N 1
ATOM 782 C CA . VAL A 1 101 ? 9.074 -4.851 -12.159 1.00 87.56 101 VAL A CA 1
ATOM 783 C C . VAL A 1 101 ? 8.769 -6.169 -12.887 1.00 87.56 101 VAL A C 1
ATOM 785 O O . VAL A 1 101 ? 7.837 -6.246 -13.682 1.00 87.56 101 VAL A O 1
ATOM 788 N N . GLY A 1 102 ? 9.609 -7.186 -12.682 1.00 85.31 102 GLY A N 1
ATOM 789 C CA . GLY A 1 102 ? 9.507 -8.481 -13.368 1.00 85.31 102 GLY A CA 1
ATOM 790 C C . GLY A 1 102 ? 10.084 -8.534 -14.789 1.00 85.31 102 GLY A C 1
ATOM 791 O O . GLY A 1 102 ? 10.198 -9.620 -15.358 1.00 85.31 102 GLY A O 1
ATOM 792 N N . VAL A 1 103 ? 10.516 -7.403 -15.358 1.00 86.56 103 VAL A N 1
ATOM 793 C CA . VAL A 1 103 ? 11.150 -7.337 -16.692 1.00 86.56 103 VAL A CA 1
ATOM 794 C C . VAL A 1 103 ? 12.538 -6.703 -16.622 1.00 86.56 103 VAL A C 1
ATOM 796 O O . VAL A 1 103 ? 13.506 -7.232 -17.159 1.00 86.56 103 VAL A O 1
ATOM 799 N N . GLY A 1 104 ? 12.637 -5.565 -15.950 1.00 86.94 104 GLY A N 1
ATOM 800 C CA . GLY A 1 104 ? 13.825 -4.735 -15.845 1.00 86.94 104 GLY A CA 1
ATOM 801 C C . GLY A 1 104 ? 13.476 -3.518 -14.995 1.00 86.94 104 GLY A C 1
ATOM 802 O O . GLY A 1 104 ? 13.109 -2.493 -15.574 1.00 86.94 104 GLY A O 1
ATOM 803 N N . PRO A 1 105 ? 13.519 -3.640 -13.657 1.00 86.44 105 PRO 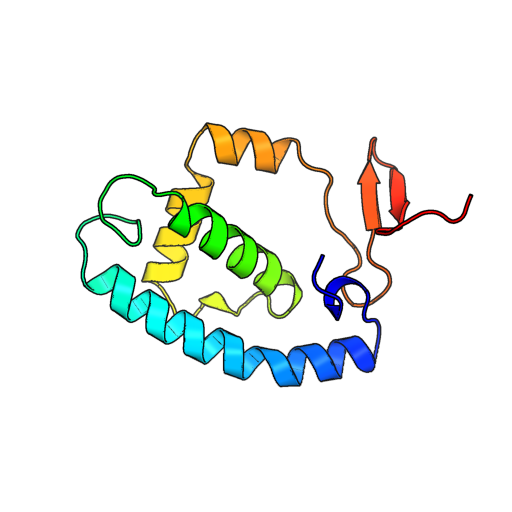A N 1
ATOM 804 C CA . PRO A 1 105 ? 13.056 -2.610 -12.733 1.00 86.44 105 PRO A CA 1
ATOM 805 C C . PRO A 1 105 ? 13.859 -1.309 -12.881 1.00 86.44 105 PRO A C 1
ATOM 807 O O . PRO A 1 105 ? 15.092 -1.313 -12.978 1.00 86.44 105 PRO A O 1
ATOM 810 N N . LYS A 1 106 ? 13.148 -0.180 -12.928 1.00 89.88 106 LYS A N 1
ATOM 811 C CA . LYS A 1 106 ? 13.714 1.164 -13.105 1.00 89.88 106 LYS A CA 1
ATOM 812 C C . LYS A 1 106 ? 12.996 2.181 -12.231 1.00 89.88 106 LYS A C 1
ATOM 814 O O . LYS A 1 106 ? 11.789 2.079 -12.034 1.00 89.88 106 LYS A O 1
ATOM 819 N N . LEU A 1 107 ? 13.734 3.189 -11.779 1.00 89.94 107 LEU A N 1
ATOM 820 C CA . LEU A 1 107 ? 13.176 4.400 -11.184 1.00 89.94 107 LEU A CA 1
ATOM 821 C C . LEU A 1 107 ? 13.072 5.490 -12.246 1.00 89.94 107 LEU A C 1
ATOM 823 O O . LEU A 1 107 ? 14.022 5.706 -12.996 1.00 89.94 107 LEU A O 1
ATOM 827 N N . VAL A 1 108 ? 11.950 6.198 -12.306 1.00 91.06 108 VAL A N 1
ATOM 828 C CA . VAL A 1 108 ? 11.812 7.386 -13.156 1.00 91.06 108 VAL A CA 1
ATOM 829 C C . VAL A 1 108 ? 12.269 8.611 -12.367 1.00 91.06 108 VAL A C 1
ATOM 831 O O . VAL A 1 108 ? 11.591 9.042 -11.439 1.00 91.06 108 VAL A O 1
ATOM 834 N N . ILE A 1 109 ? 13.425 9.170 -12.731 1.00 88.00 109 ILE A N 1
ATOM 835 C CA . ILE A 1 109 ? 14.020 10.358 -12.097 1.00 88.00 109 ILE A CA 1
ATOM 836 C C . ILE A 1 109 ? 14.129 11.448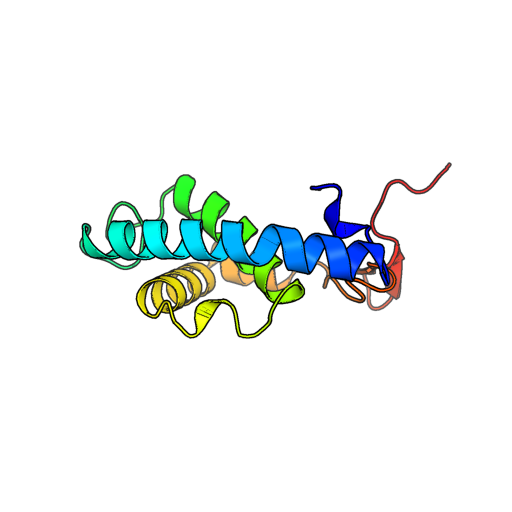 -13.163 1.00 88.00 109 ILE A C 1
ATOM 838 O O . ILE A 1 109 ? 14.695 11.206 -14.228 1.00 88.00 109 ILE A O 1
ATOM 842 N N . ASP A 1 110 ? 13.547 12.625 -12.917 1.00 88.81 110 ASP A N 1
ATOM 843 C CA . ASP A 1 110 ? 13.480 13.734 -13.886 1.00 88.81 110 ASP A CA 1
ATOM 844 C C . ASP A 1 110 ? 12.958 13.301 -15.274 1.00 88.81 110 ASP A C 1
ATOM 846 O O . ASP A 1 110 ? 13.466 13.703 -16.324 1.00 88.81 110 ASP A O 1
ATOM 850 N N . GLY A 1 111 ? 11.964 12.403 -15.289 1.00 87.94 111 GLY A N 1
ATOM 851 C CA . GLY A 1 111 ? 11.380 11.836 -16.511 1.00 87.94 111 GLY A CA 1
ATOM 852 C C . GLY A 1 111 ? 12.268 10.819 -17.242 1.00 87.94 111 GLY A C 1
ATOM 853 O O . GLY A 1 111 ? 11.918 10.374 -18.335 1.00 87.94 111 GLY A O 1
ATOM 854 N N . ARG A 1 112 ? 13.415 10.433 -16.670 1.00 89.38 112 ARG A N 1
ATOM 855 C CA . ARG A 1 112 ? 14.351 9.465 -17.256 1.00 89.38 112 ARG A CA 1
ATOM 856 C C . ARG A 1 112 ? 14.328 8.144 -16.483 1.00 89.38 112 ARG A C 1
ATOM 858 O O . ARG A 1 112 ? 14.520 8.156 -15.270 1.00 89.38 112 ARG A O 1
ATOM 865 N N . PRO A 1 113 ? 14.150 6.995 -17.160 1.00 90.25 113 PRO A N 1
ATOM 866 C CA . PRO A 1 113 ? 14.280 5.690 -16.520 1.00 90.25 113 PRO A CA 1
ATOM 867 C C . PRO A 1 113 ? 15.741 5.395 -16.151 1.00 90.25 113 PRO A C 1
ATOM 869 O O . PRO A 1 113 ? 16.601 5.311 -17.029 1.00 90.25 113 PRO A O 1
ATOM 872 N N . VAL A 1 114 ? 16.007 5.184 -14.866 1.00 89.62 114 VAL A N 1
ATOM 873 C CA . VAL A 1 114 ? 17.317 4.843 -14.294 1.00 89.62 114 VAL A CA 1
ATOM 874 C C . VAL A 1 114 ? 17.259 3.421 -13.717 1.00 89.62 114 VAL A C 1
ATOM 876 O O . VAL A 1 114 ? 16.265 3.083 -13.072 1.00 89.62 114 VAL A O 1
ATOM 879 N N . PRO A 1 115 ? 18.271 2.557 -13.934 1.00 84.88 115 PRO A N 1
ATOM 880 C CA . PRO A 1 115 ? 18.299 1.220 -13.343 1.00 84.88 115 PRO A CA 1
ATOM 881 C C . PRO A 1 115 ? 18.160 1.259 -11.819 1.00 84.88 115 PRO A C 1
ATOM 883 O O . PRO A 1 115 ? 18.803 2.065 -11.149 1.00 84.88 115 PRO A O 1
ATOM 886 N N . THR A 1 116 ? 17.354 0.363 -11.256 1.00 77.25 116 THR A N 1
ATOM 887 C CA . THR A 1 116 ? 17.353 0.145 -9.805 1.00 77.25 116 THR A CA 1
ATOM 888 C C . THR A 1 116 ? 18.585 -0.689 -9.441 1.00 77.25 116 THR A C 1
ATOM 890 O O . THR A 1 116 ? 18.760 -1.763 -10.014 1.00 77.25 116 THR A O 1
ATOM 893 N N . GLY A 1 117 ? 19.434 -0.237 -8.510 1.00 72.12 117 GLY A N 1
ATOM 894 C CA . GLY A 1 117 ? 20.609 -0.990 -8.036 1.00 72.12 117 GLY A CA 1
ATOM 895 C C . GLY A 1 117 ? 21.871 -0.137 -7.867 1.00 72.12 117 GLY A C 1
ATOM 896 O O . GLY A 1 117 ? 21.853 1.063 -8.123 1.00 72.12 117 GLY A O 1
ATOM 897 N N . ILE A 1 118 ? 22.967 -0.759 -7.420 1.00 61.38 118 ILE A N 1
ATOM 898 C CA . ILE A 1 118 ? 24.296 -0.128 -7.408 1.00 61.38 118 ILE A CA 1
ATOM 899 C C . ILE A 1 118 ? 24.751 -0.027 -8.868 1.00 61.38 118 ILE A C 1
ATOM 901 O O . ILE A 1 118 ? 24.872 -1.047 -9.547 1.00 61.38 118 ILE A O 1
ATOM 905 N N . MET A 1 119 ? 24.980 1.190 -9.357 1.00 54.47 119 MET A N 1
ATOM 906 C CA . MET A 1 119 ? 25.717 1.377 -10.604 1.00 54.47 119 MET A CA 1
ATOM 907 C C . MET A 1 119 ? 27.158 0.933 -10.347 1.00 54.47 119 MET A C 1
ATOM 909 O O . MET A 1 119 ? 27.740 1.336 -9.345 1.00 54.47 119 MET A O 1
ATOM 913 N N . ALA A 1 120 ? 27.706 0.056 -11.189 1.00 55.31 120 ALA A N 1
ATOM 914 C CA . ALA A 1 120 ? 29.136 -0.221 -11.133 1.00 55.31 120 ALA A CA 1
ATOM 915 C C . ALA A 1 120 ? 29.883 1.070 -11.502 1.00 55.31 120 ALA A C 1
ATOM 917 O O . ALA A 1 120 ? 29.564 1.662 -12.537 1.00 55.31 120 ALA A O 1
ATOM 918 N N . ASP A 1 121 ? 30.798 1.495 -10.629 1.00 48.28 121 ASP A N 1
ATOM 919 C CA . ASP A 1 121 ? 31.725 2.607 -10.876 1.00 48.28 121 ASP A CA 1
ATOM 920 C C . ASP A 1 121 ? 32.622 2.341 -12.098 1.00 48.28 121 ASP A C 1
ATOM 922 O O . ASP A 1 121 ? 33.038 1.170 -12.296 1.00 48.28 121 ASP A O 1
#